Protein AF-A0AAI9CAV9-F1 (afdb_monomer_lite)

Radius of gyration: 25.82 Å; chains: 1; bounding box: 125×44×36 Å

Structure (mmCIF, N/CA/C/O backbone):
data_AF-A0AAI9CAV9-F1
#
_entry.id   AF-A0AAI9CAV9-F1
#
loop_
_atom_site.group_PDB
_atom_site.id
_atom_site.type_symbol
_atom_site.label_atom_id
_atom_site.label_alt_id
_atom_site.label_comp_id
_atom_site.label_asym_id
_atom_site.label_entity_id
_atom_site.label_seq_id
_atom_site.pdbx_PDB_ins_code
_atom_site.Cartn_x
_atom_site.Cartn_y
_atom_site.Cartn_z
_atom_site.occupancy
_atom_site.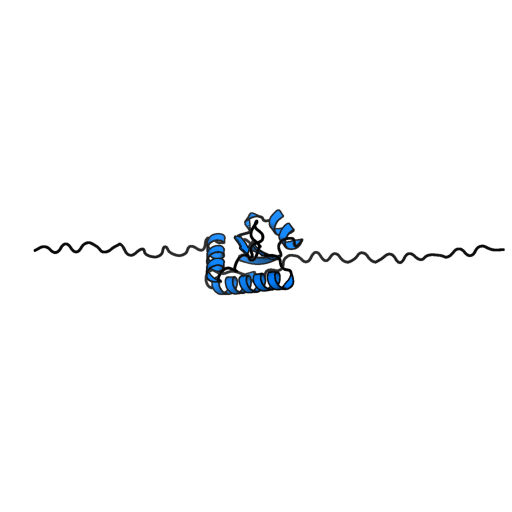B_iso_or_equiv
_atom_site.auth_seq_id
_atom_site.auth_comp_id
_atom_site.auth_asym_id
_atom_site.auth_atom_id
_atom_site.pdbx_PDB_model_num
ATOM 1 N N . MET A 1 1 ? 68.511 -27.039 -8.931 1.00 45.19 1 MET A N 1
ATOM 2 C CA . MET A 1 1 ? 67.414 -26.143 -9.370 1.00 45.19 1 MET A CA 1
ATOM 3 C C . MET A 1 1 ? 66.203 -26.388 -8.474 1.00 45.19 1 MET A C 1
ATOM 5 O O . MET A 1 1 ? 65.670 -27.489 -8.497 1.00 45.19 1 MET A O 1
ATOM 9 N N . ARG A 1 2 ? 65.836 -25.435 -7.603 1.00 45.00 2 ARG A N 1
ATOM 10 C CA . ARG A 1 2 ? 64.706 -25.560 -6.658 1.00 45.00 2 ARG A CA 1
ATOM 11 C C . ARG A 1 2 ? 63.462 -24.890 -7.252 1.00 45.00 2 ARG A C 1
ATOM 13 O O . ARG A 1 2 ? 63.538 -23.737 -7.663 1.00 45.00 2 ARG A O 1
ATOM 20 N N . LYS A 1 3 ? 62.345 -25.622 -7.295 1.00 46.81 3 LYS A N 1
ATOM 21 C CA . LYS A 1 3 ? 61.019 -25.128 -7.696 1.00 46.81 3 LYS A CA 1
ATOM 22 C C . LYS A 1 3 ? 60.530 -24.101 -6.662 1.00 46.81 3 LYS A C 1
ATOM 24 O O . LYS A 1 3 ? 60.524 -24.408 -5.473 1.00 46.81 3 LYS A O 1
ATOM 29 N N . LYS A 1 4 ? 60.151 -22.899 -7.109 1.00 44.72 4 LYS A N 1
ATOM 30 C CA . LYS A 1 4 ? 59.365 -21.940 -6.316 1.00 44.72 4 LYS A CA 1
ATOM 31 C C . LYS A 1 4 ? 57.896 -22.321 -6.466 1.00 44.72 4 LYS A C 1
ATOM 33 O O . LYS A 1 4 ? 57.383 -22.340 -7.579 1.00 44.72 4 LYS A O 1
ATOM 38 N N . THR A 1 5 ? 57.262 -22.669 -5.358 1.00 50.09 5 THR A N 1
ATOM 39 C CA . THR A 1 5 ? 55.820 -22.891 -5.272 1.00 50.09 5 THR A CA 1
ATOM 40 C C . THR A 1 5 ? 55.185 -21.552 -4.917 1.00 50.09 5 THR A C 1
ATOM 42 O O . THR A 1 5 ? 55.429 -21.032 -3.828 1.00 50.09 5 THR A O 1
ATOM 45 N N . ASP A 1 6 ? 54.426 -20.970 -5.843 1.00 50.59 6 ASP A N 1
ATOM 46 C CA . ASP A 1 6 ? 53.640 -19.767 -5.579 1.00 50.59 6 ASP A CA 1
ATOM 47 C C . ASP A 1 6 ? 52.484 -20.124 -4.644 1.00 50.59 6 ASP A C 1
ATOM 49 O O . ASP A 1 6 ? 51.575 -20.879 -4.991 1.00 50.59 6 ASP A O 1
ATOM 53 N N . ASN A 1 7 ? 52.546 -19.602 -3.422 1.00 46.31 7 ASN A N 1
ATOM 54 C CA . ASN A 1 7 ? 51.494 -19.754 -2.432 1.00 46.31 7 ASN A CA 1
ATOM 55 C C . ASN A 1 7 ? 50.375 -18.758 -2.784 1.00 46.31 7 ASN A C 1
ATOM 57 O O . ASN A 1 7 ? 50.410 -17.596 -2.379 1.00 46.31 7 ASN A O 1
ATOM 61 N N . GLN A 1 8 ? 49.414 -19.190 -3.607 1.00 50.06 8 GLN A N 1
ATOM 62 C CA . GLN A 1 8 ? 48.180 -18.446 -3.851 1.00 50.06 8 GLN A CA 1
ATOM 63 C C . GLN A 1 8 ? 47.362 -18.409 -2.559 1.00 50.06 8 GLN A C 1
ATOM 65 O O . GLN A 1 8 ? 46.596 -19.319 -2.250 1.00 50.06 8 GLN A O 1
ATOM 70 N N . THR A 1 9 ? 47.513 -17.331 -1.797 1.00 45.66 9 THR A N 1
ATOM 71 C CA . THR A 1 9 ? 46.618 -17.008 -0.690 1.00 45.66 9 THR A CA 1
ATOM 72 C C . THR A 1 9 ? 45.249 -16.664 -1.273 1.00 45.66 9 THR A C 1
ATOM 74 O O . THR A 1 9 ? 44.983 -15.520 -1.644 1.00 45.66 9 THR A O 1
ATOM 77 N N . THR A 1 10 ? 44.368 -17.657 -1.374 1.00 53.62 10 THR A N 1
ATOM 78 C CA . THR A 1 10 ? 42.935 -17.454 -1.591 1.00 53.62 10 THR A CA 1
ATOM 79 C C . THR A 1 10 ? 42.410 -16.580 -0.457 1.00 53.62 10 THR A C 1
ATOM 81 O O . THR A 1 10 ? 42.169 -17.061 0.651 1.00 53.62 10 THR A O 1
ATOM 84 N N . ARG A 1 11 ? 42.267 -15.273 -0.710 1.00 53.03 11 ARG A N 1
ATOM 85 C CA . ARG A 1 11 ? 41.480 -14.378 0.141 1.00 53.03 11 ARG A CA 1
ATOM 86 C C . ARG A 1 11 ? 40.056 -14.922 0.129 1.00 53.03 11 ARG A C 1
ATOM 88 O O . ARG A 1 11 ? 39.322 -14.699 -0.828 1.00 53.03 11 ARG A O 1
ATOM 95 N N . GLN A 1 12 ? 39.696 -15.678 1.162 1.00 53.12 12 GLN A N 1
ATOM 96 C CA . GLN A 1 12 ? 38.309 -16.019 1.439 1.00 53.12 12 GLN A CA 1
ATOM 97 C C . GLN A 1 12 ? 37.549 -14.696 1.531 1.00 53.12 12 GLN A C 1
ATOM 99 O O . GLN A 1 12 ? 37.775 -13.904 2.447 1.00 53.12 12 GLN A O 1
ATOM 104 N N . ALA A 1 13 ? 36.714 -14.416 0.530 1.00 53.84 13 ALA A N 1
ATOM 105 C CA . ALA A 1 13 ? 35.760 -13.328 0.610 1.00 53.84 13 ALA A CA 1
ATOM 106 C C . ALA A 1 13 ? 34.922 -13.579 1.867 1.00 53.84 13 ALA A C 1
ATOM 108 O O . ALA A 1 13 ? 34.313 -14.642 2.005 1.00 53.84 13 ALA A O 1
ATOM 109 N N . ALA A 1 14 ? 34.965 -12.641 2.816 1.00 53.78 14 ALA A N 1
ATOM 110 C CA . ALA A 1 14 ? 34.139 -12.709 4.010 1.00 53.78 14 ALA A CA 1
ATOM 111 C C . ALA A 1 14 ? 32.682 -12.941 3.577 1.00 53.78 14 ALA A C 1
ATOM 113 O O . ALA A 1 14 ? 32.260 -12.331 2.588 1.00 53.78 14 ALA A O 1
ATOM 114 N N . PRO A 1 15 ? 31.918 -13.808 4.266 1.00 55.81 15 PRO A N 1
ATOM 115 C CA . PRO A 1 15 ? 30.536 -14.073 3.900 1.00 55.81 15 PRO A CA 1
ATOM 116 C C . PRO A 1 15 ? 29.808 -12.734 3.834 1.00 55.81 15 PRO A C 1
ATOM 118 O O . PRO A 1 15 ? 29.710 -12.024 4.839 1.00 55.81 15 PRO A O 1
ATOM 121 N N . HIS A 1 16 ? 29.375 -12.354 2.628 1.00 60.34 16 HIS A N 1
ATOM 122 C CA . HIS A 1 16 ? 28.592 -11.147 2.412 1.00 60.34 16 HIS A CA 1
ATOM 123 C C . HIS A 1 16 ? 27.456 -11.186 3.430 1.00 60.34 16 HIS A C 1
ATOM 125 O O . HIS A 1 16 ? 26.651 -12.118 3.394 1.00 60.34 16 HIS A O 1
ATOM 131 N N . ARG A 1 17 ? 27.429 -10.242 4.384 1.00 51.84 17 ARG A N 1
ATOM 132 C CA . ARG A 1 17 ? 26.345 -10.159 5.369 1.00 51.84 17 ARG A CA 1
ATOM 133 C C . ARG A 1 17 ? 25.039 -10.081 4.589 1.00 51.84 17 ARG A C 1
ATOM 135 O O . ARG A 1 17 ? 24.692 -9.029 4.055 1.00 51.84 17 ARG A O 1
ATOM 142 N N . GLN A 1 18 ? 24.322 -11.195 4.526 1.00 52.25 18 GLN A N 1
ATOM 143 C CA . GLN A 1 18 ? 22.946 -11.225 4.074 1.00 52.25 18 GLN A CA 1
ATOM 144 C C . GLN A 1 18 ? 22.128 -10.606 5.199 1.00 52.25 18 GLN A C 1
ATOM 146 O O . GLN A 1 18 ? 21.613 -11.293 6.077 1.00 52.25 18 GLN A O 1
ATOM 151 N N . PHE A 1 19 ? 22.070 -9.278 5.230 1.00 50.91 19 PHE A N 1
ATOM 152 C CA . PHE A 1 19 ? 21.102 -8.603 6.070 1.00 50.91 19 PHE A CA 1
ATOM 153 C C . PHE A 1 19 ? 19.726 -8.941 5.503 1.00 50.91 19 PHE A C 1
ATOM 155 O O . PHE A 1 19 ? 19.293 -8.343 4.518 1.00 50.91 19 PHE A O 1
ATOM 162 N N . ARG A 1 20 ? 19.038 -9.909 6.115 1.00 50.47 20 ARG A N 1
ATOM 163 C CA . ARG A 1 20 ? 17.587 -10.021 5.978 1.00 50.47 20 ARG A CA 1
ATOM 164 C C . ARG A 1 20 ? 17.007 -8.764 6.613 1.00 50.47 20 ARG A C 1
ATOM 166 O O . ARG A 1 20 ? 16.840 -8.690 7.824 1.00 50.47 20 ARG A O 1
ATOM 173 N N . ARG A 1 21 ? 16.812 -7.723 5.805 1.00 58.19 21 ARG A N 1
ATOM 174 C CA . ARG A 1 21 ? 16.051 -6.555 6.234 1.00 58.19 21 ARG A CA 1
ATOM 175 C C . ARG A 1 21 ? 14.594 -6.981 6.213 1.00 58.19 21 ARG A C 1
ATOM 177 O O . ARG A 1 21 ? 14.055 -7.226 5.136 1.00 58.19 21 ARG A O 1
ATOM 184 N N . SER A 1 22 ? 14.008 -7.132 7.394 1.00 67.12 22 SER A N 1
ATOM 185 C CA . SER A 1 22 ? 12.568 -7.327 7.534 1.00 67.12 22 SER A CA 1
ATOM 186 C C . SER A 1 22 ? 11.824 -6.216 6.793 1.00 67.12 22 SER A C 1
ATOM 188 O O . SER A 1 22 ? 12.345 -5.102 6.653 1.00 67.12 22 SER A O 1
ATOM 190 N N . ALA A 1 23 ? 10.622 -6.519 6.304 1.00 77.06 23 ALA A N 1
ATOM 191 C CA . ALA A 1 23 ? 9.743 -5.496 5.757 1.00 77.06 23 ALA A CA 1
ATOM 192 C C . ALA A 1 23 ? 9.545 -4.388 6.803 1.00 77.06 23 ALA A C 1
ATOM 194 O O . ALA A 1 23 ? 9.323 -4.665 7.981 1.00 77.06 23 ALA A O 1
ATOM 195 N N . VAL A 1 24 ? 9.682 -3.134 6.377 1.00 81.81 24 VAL A N 1
ATOM 196 C CA . VAL A 1 24 ? 9.512 -1.971 7.253 1.00 81.81 24 VAL A CA 1
ATOM 197 C C . VAL A 1 24 ? 8.127 -1.398 7.006 1.00 81.81 24 VAL A C 1
ATOM 199 O O . VAL A 1 24 ? 7.782 -1.113 5.857 1.00 81.81 24 VAL A O 1
ATOM 202 N N . GLY A 1 25 ? 7.352 -1.239 8.080 1.00 86.81 25 GLY A N 1
ATOM 203 C CA . GLY A 1 25 ? 6.033 -0.617 8.029 1.00 86.81 25 GLY A CA 1
ATOM 204 C C . GLY A 1 25 ? 6.129 0.814 7.509 1.00 86.81 25 GLY A C 1
ATOM 205 O O . GLY A 1 25 ? 6.964 1.600 7.957 1.00 86.81 25 GLY A O 1
ATOM 206 N N . LEU A 1 26 ? 5.284 1.141 6.537 1.00 90.88 26 LEU A N 1
ATOM 207 C CA . LEU A 1 26 ? 5.179 2.471 5.946 1.00 90.88 26 LEU A CA 1
ATOM 208 C C . LEU A 1 26 ? 4.365 3.415 6.838 1.00 90.88 26 LEU A C 1
ATOM 210 O O . LEU A 1 26 ? 4.685 4.599 6.957 1.00 90.88 26 LEU A O 1
ATOM 214 N N . ALA A 1 27 ? 3.284 2.902 7.415 1.00 92.56 27 ALA A N 1
ATOM 215 C CA . ALA A 1 27 ? 2.361 3.649 8.255 1.00 92.56 27 ALA A CA 1
ATOM 216 C C . ALA A 1 27 ? 1.555 2.689 9.132 1.00 92.56 27 ALA A C 1
ATOM 218 O O . ALA A 1 27 ? 1.474 1.503 8.829 1.00 92.56 27 ALA A O 1
ATOM 219 N N . VAL A 1 28 ? 0.928 3.226 10.173 1.00 93.00 28 VAL A N 1
ATOM 220 C CA . VAL A 1 28 ? -0.164 2.560 10.886 1.00 93.00 28 VAL A CA 1
ATOM 221 C C . VAL A 1 28 ? -1.453 3.236 10.439 1.00 93.00 28 VAL A C 1
ATOM 223 O O . VAL A 1 28 ? -1.536 4.467 10.453 1.00 93.00 28 VAL A O 1
ATOM 226 N N . ALA A 1 29 ? -2.408 2.448 9.961 1.00 90.25 29 ALA A N 1
ATOM 227 C CA . ALA A 1 29 ? -3.703 2.919 9.515 1.00 90.25 29 ALA A CA 1
ATOM 228 C C . ALA A 1 29 ? -4.650 3.099 10.703 1.00 90.25 29 ALA A C 1
ATOM 230 O O . ALA A 1 29 ? -4.694 2.285 11.619 1.00 90.25 29 ALA A O 1
ATOM 231 N N . SER A 1 30 ? -5.420 4.178 10.657 1.00 90.44 30 SER A N 1
ATOM 232 C CA . SER A 1 30 ? -6.584 4.412 11.502 1.00 90.44 30 SER A CA 1
ATOM 233 C C . SER A 1 30 ? -7.735 4.820 10.586 1.00 90.44 30 SER A C 1
ATOM 235 O O . SER A 1 30 ? -7.495 5.383 9.512 1.00 90.44 30 SER A O 1
ATOM 237 N N . GLU A 1 31 ? -8.974 4.566 10.998 1.00 89.50 31 GLU A N 1
ATOM 238 C CA . GLU A 1 31 ? -10.152 4.958 10.220 1.00 89.50 31 GLU A CA 1
ATOM 239 C C . GLU A 1 31 ? -10.166 6.473 9.941 1.00 89.50 31 GLU A C 1
ATOM 241 O O . GLU A 1 31 ? -10.389 6.905 8.808 1.00 89.50 31 GLU A O 1
ATOM 246 N N . ALA A 1 32 ? -9.820 7.281 10.949 1.00 89.69 32 ALA A N 1
ATOM 247 C CA . ALA A 1 32 ? -9.762 8.739 10.847 1.00 89.69 32 ALA A CA 1
ATOM 248 C C . ALA A 1 32 ? -8.676 9.241 9.873 1.00 89.69 32 ALA A C 1
ATOM 250 O O . ALA A 1 32 ? -8.878 10.247 9.191 1.00 89.69 32 ALA A O 1
ATOM 251 N N . ASP A 1 33 ? -7.544 8.535 9.770 1.00 91.94 33 ASP A N 1
ATOM 252 C CA . ASP A 1 33 ? -6.385 8.951 8.968 1.00 91.94 33 ASP A CA 1
ATOM 253 C C . ASP A 1 33 ? -6.209 8.136 7.678 1.00 91.94 33 ASP A C 1
ATOM 255 O O . ASP A 1 33 ? -5.173 8.235 7.008 1.00 91.94 33 ASP A O 1
ATOM 259 N N . VAL A 1 34 ? -7.204 7.336 7.287 1.00 93.56 34 VAL A N 1
ATOM 260 C CA . VAL A 1 34 ? -7.080 6.386 6.169 1.00 93.56 34 VAL A CA 1
ATOM 261 C C . VAL A 1 34 ? -6.668 7.066 4.859 1.00 93.56 34 VAL A C 1
ATOM 263 O O . VAL A 1 34 ? -5.806 6.563 4.143 1.00 93.56 34 VAL A O 1
ATOM 266 N N . LEU A 1 35 ? -7.172 8.273 4.584 1.00 94.75 35 LEU A N 1
ATOM 267 C CA . LEU A 1 35 ? -6.779 9.066 3.412 1.00 94.75 35 LEU A CA 1
ATOM 268 C C . LEU A 1 35 ? -5.315 9.524 3.463 1.00 94.75 35 LEU A C 1
ATOM 270 O O . LEU A 1 35 ? -4.643 9.593 2.431 1.00 94.75 35 LEU A O 1
ATOM 274 N N . VAL A 1 36 ? -4.795 9.841 4.651 1.00 95.12 36 VAL A N 1
ATOM 275 C CA . VAL A 1 36 ? -3.383 10.212 4.833 1.00 95.12 36 VAL A CA 1
ATOM 276 C C . VAL A 1 36 ? -2.496 8.998 4.572 1.00 95.12 36 VAL A C 1
ATOM 278 O O . VAL A 1 36 ? -1.481 9.113 3.879 1.00 95.12 36 VAL A O 1
ATOM 281 N N . VAL A 1 37 ? -2.891 7.827 5.075 1.00 95.12 37 VAL A N 1
ATOM 282 C CA . VAL A 1 37 ? -2.180 6.569 4.824 1.00 95.12 37 VAL A CA 1
ATOM 283 C C . VAL A 1 37 ? -2.235 6.189 3.350 1.00 95.12 37 VAL A C 1
ATOM 285 O O . VAL A 1 37 ? -1.185 5.923 2.765 1.00 95.12 37 VAL A O 1
ATOM 288 N N . ALA A 1 38 ? -3.398 6.280 2.709 1.00 96.06 38 ALA A N 1
ATOM 289 C CA . ALA A 1 38 ? -3.565 6.013 1.285 1.00 96.06 38 ALA A CA 1
ATOM 290 C C . ALA A 1 38 ? -2.650 6.890 0.412 1.00 96.06 38 ALA A C 1
ATOM 292 O O . ALA A 1 38 ? -2.000 6.403 -0.514 1.00 96.06 38 ALA A O 1
ATOM 293 N N . ARG A 1 39 ? -2.500 8.179 0.749 1.00 96.94 39 ARG A N 1
ATOM 294 C CA . ARG A 1 39 ? -1.551 9.077 0.064 1.00 96.94 39 ARG A CA 1
ATOM 295 C C . ARG A 1 39 ? -0.096 8.642 0.244 1.00 96.94 39 ARG A C 1
ATOM 297 O O . ARG A 1 39 ? 0.669 8.692 -0.720 1.00 96.94 39 ARG A O 1
ATOM 304 N N . LYS A 1 40 ? 0.294 8.202 1.446 1.00 96.25 40 LYS A N 1
ATOM 305 C CA . LYS A 1 40 ? 1.645 7.670 1.705 1.00 96.25 40 LYS A CA 1
ATOM 306 C C . LYS A 1 40 ? 1.899 6.391 0.911 1.00 96.25 40 LYS A C 1
ATOM 308 O O . LYS A 1 40 ? 2.956 6.272 0.292 1.00 96.25 40 LYS A O 1
ATOM 313 N N . VAL A 1 41 ? 0.927 5.477 0.882 1.00 95.81 41 VAL A N 1
ATOM 314 C CA . VAL A 1 41 ? 0.973 4.251 0.070 1.00 95.81 41 VAL A CA 1
ATOM 315 C C . VAL A 1 41 ? 1.169 4.608 -1.396 1.00 95.81 41 VAL A C 1
ATOM 317 O O . VAL A 1 41 ? 2.141 4.161 -1.998 1.00 95.81 41 VAL A O 1
ATOM 320 N N . LEU A 1 42 ? 0.326 5.482 -1.954 1.00 95.88 42 LEU A N 1
ATOM 321 C CA . LEU A 1 42 ? 0.431 5.901 -3.350 1.00 95.88 42 LEU A CA 1
ATOM 322 C C . LEU A 1 42 ? 1.792 6.525 -3.671 1.00 95.88 42 LEU A C 1
ATOM 324 O O . LEU A 1 42 ? 2.384 6.214 -4.706 1.00 95.88 42 LEU A O 1
ATOM 328 N N . SER A 1 43 ? 2.302 7.390 -2.789 1.00 95.62 43 SER A N 1
ATOM 329 C CA . SER A 1 43 ? 3.642 7.966 -2.936 1.00 95.62 43 SER A CA 1
ATOM 330 C C . SER A 1 43 ? 4.695 6.864 -3.009 1.00 95.62 43 SER A C 1
ATOM 332 O O . SER A 1 43 ? 5.509 6.849 -3.929 1.00 95.62 43 SER A O 1
ATOM 334 N N . ARG A 1 44 ? 4.6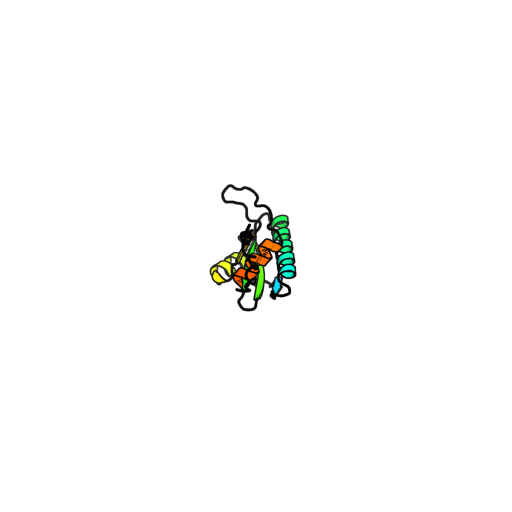34 5.886 -2.098 1.00 94.50 44 ARG A N 1
ATOM 335 C CA . ARG A 1 44 ? 5.599 4.787 -2.056 1.00 94.50 44 ARG A CA 1
ATOM 336 C C . ARG A 1 44 ? 5.516 3.878 -3.283 1.00 94.50 44 ARG A C 1
ATOM 338 O O . ARG A 1 44 ? 6.554 3.486 -3.811 1.00 94.50 44 ARG A O 1
ATOM 345 N N . VAL A 1 45 ? 4.308 3.577 -3.756 1.00 93.94 45 VAL A N 1
ATOM 346 C CA . VAL A 1 45 ? 4.064 2.811 -4.989 1.00 93.94 45 VAL A CA 1
ATOM 347 C C . VAL A 1 45 ? 4.681 3.527 -6.192 1.00 93.94 45 VAL A C 1
ATOM 349 O O . VAL A 1 45 ? 5.362 2.900 -7.004 1.00 93.94 45 VAL A O 1
ATOM 352 N N . ARG A 1 46 ? 4.490 4.849 -6.299 1.00 94.12 46 ARG A N 1
ATOM 353 C CA . ARG A 1 46 ? 5.089 5.665 -7.366 1.00 94.12 46 ARG A CA 1
ATOM 354 C C . ARG A 1 46 ? 6.608 5.659 -7.294 1.00 94.12 46 ARG A C 1
ATOM 356 O O . ARG A 1 46 ? 7.246 5.484 -8.327 1.00 94.12 46 ARG A O 1
ATOM 363 N N . ASP A 1 47 ? 7.181 5.794 -6.101 1.00 93.62 47 ASP A N 1
ATOM 364 C CA . ASP A 1 47 ? 8.632 5.757 -5.914 1.00 93.62 47 ASP A CA 1
ATOM 365 C C . ASP A 1 47 ? 9.219 4.414 -6.353 1.00 93.62 47 ASP A C 1
ATOM 367 O O . ASP A 1 47 ? 10.189 4.384 -7.108 1.00 93.62 47 ASP A O 1
ATOM 371 N N . ILE A 1 48 ? 8.610 3.301 -5.926 1.00 91.88 48 ILE A N 1
ATOM 372 C CA . ILE A 1 48 ? 9.030 1.952 -6.328 1.00 91.88 48 ILE A CA 1
ATOM 373 C C . ILE A 1 48 ? 8.946 1.808 -7.849 1.00 91.88 48 ILE A C 1
ATOM 375 O O . ILE A 1 48 ? 9.931 1.420 -8.481 1.00 91.88 48 ILE A O 1
ATOM 379 N N . ARG A 1 49 ? 7.810 2.182 -8.447 1.00 90.69 49 ARG A N 1
ATOM 380 C CA . ARG A 1 49 ? 7.595 2.056 -9.891 1.00 90.69 49 ARG A CA 1
ATOM 381 C C . ARG A 1 49 ? 8.562 2.913 -10.699 1.00 90.69 49 ARG A C 1
ATOM 383 O O . ARG A 1 49 ? 9.086 2.446 -11.705 1.00 90.69 49 ARG A O 1
ATOM 390 N N . ASN A 1 50 ? 8.815 4.147 -10.277 1.00 90.88 50 ASN A N 1
ATOM 391 C CA . ASN A 1 50 ? 9.729 5.048 -10.976 1.00 90.88 50 ASN A CA 1
ATOM 392 C C . ASN A 1 50 ? 11.191 4.613 -10.829 1.00 90.88 50 ASN A C 1
ATOM 394 O O . ASN A 1 50 ? 11.969 4.783 -11.763 1.00 90.88 50 ASN A O 1
ATOM 398 N N . ALA A 1 51 ? 11.566 4.048 -9.679 1.00 89.44 51 ALA A N 1
ATOM 399 C CA . ALA A 1 51 ? 12.938 3.631 -9.419 1.00 89.44 51 ALA A CA 1
ATOM 400 C C . ALA A 1 51 ? 13.282 2.250 -9.994 1.00 89.44 51 ALA A C 1
ATOM 402 O O . ALA A 1 51 ? 14.449 2.011 -10.292 1.00 89.44 51 ALA A O 1
ATOM 403 N N . GLN A 1 52 ? 12.323 1.323 -10.070 1.00 87.19 52 GLN A N 1
ATOM 404 C CA . GLN A 1 52 ? 12.589 -0.092 -10.382 1.00 87.19 52 GLN A CA 1
ATOM 405 C C . GLN A 1 52 ? 11.763 -0.632 -11.558 1.00 87.19 52 GLN A C 1
ATOM 407 O O . GLN A 1 52 ? 12.063 -1.700 -12.075 1.00 87.19 52 GLN A O 1
ATOM 412 N N . GLY A 1 53 ? 10.745 0.100 -12.016 1.00 85.25 53 GLY A N 1
ATOM 413 C CA . GLY A 1 53 ? 9.915 -0.303 -13.152 1.00 85.25 53 GLY A CA 1
ATOM 414 C C . GLY A 1 53 ? 8.845 -1.344 -12.828 1.00 85.25 53 GLY A C 1
ATOM 415 O O . GLY A 1 53 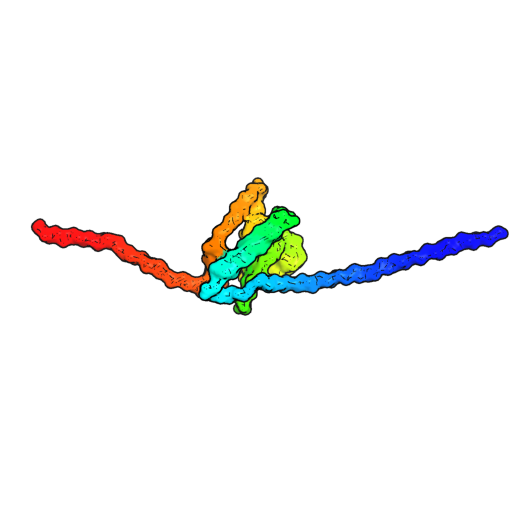? 8.036 -1.638 -13.701 1.00 85.25 53 GLY A O 1
ATOM 416 N N . GLU A 1 54 ? 8.781 -1.856 -11.595 1.00 88.50 54 GLU A N 1
ATOM 417 C CA . GLU A 1 54 ? 7.778 -2.844 -11.182 1.00 88.50 54 GLU A CA 1
ATOM 418 C C . GLU A 1 54 ? 6.658 -2.236 -10.328 1.00 88.50 54 GLU A C 1
ATOM 420 O O . GLU A 1 54 ? 6.779 -1.142 -9.770 1.00 88.50 54 GLU A O 1
ATOM 425 N N . GLY A 1 55 ? 5.546 -2.966 -10.226 1.00 92.00 55 GLY A N 1
ATOM 426 C CA . GLY A 1 55 ? 4.467 -2.642 -9.298 1.00 92.00 55 GLY A CA 1
ATOM 427 C C . GLY A 1 55 ? 4.814 -2.957 -7.844 1.00 92.00 55 GLY A C 1
ATOM 428 O O . GLY A 1 55 ? 5.920 -3.388 -7.505 1.00 92.00 55 GLY A O 1
ATOM 429 N N . SER A 1 56 ? 3.841 -2.742 -6.967 1.00 94.31 56 SER A N 1
ATOM 430 C CA . SER A 1 56 ? 3.968 -3.009 -5.536 1.00 94.31 56 SER A CA 1
ATOM 431 C C . SER A 1 56 ? 2.819 -3.870 -5.027 1.00 94.31 56 SER A C 1
ATOM 433 O O . SER A 1 56 ? 1.662 -3.604 -5.348 1.00 94.31 56 SER A O 1
ATOM 435 N N . TYR A 1 57 ? 3.153 -4.851 -4.193 1.00 94.88 57 TYR A N 1
ATOM 436 C CA . TYR A 1 57 ? 2.221 -5.445 -3.244 1.00 94.88 57 TYR A CA 1
ATOM 437 C C . TYR A 1 57 ? 2.008 -4.464 -2.095 1.00 94.88 57 TYR A C 1
ATOM 439 O O . TYR A 1 57 ? 2.979 -3.869 -1.606 1.00 94.88 57 TYR A O 1
ATOM 447 N N . VAL A 1 58 ? 0.768 -4.315 -1.644 1.00 95.75 58 VAL A N 1
ATOM 448 C CA . VAL A 1 58 ? 0.466 -3.563 -0.432 1.00 95.75 58 VAL A CA 1
ATOM 449 C C . VAL A 1 58 ? -0.269 -4.455 0.553 1.00 95.75 58 VAL A C 1
ATOM 451 O O . VAL A 1 58 ? -1.293 -5.054 0.230 1.00 95.75 58 VAL A O 1
ATOM 454 N N . PHE A 1 59 ? 0.316 -4.564 1.741 1.00 95.94 59 PHE A N 1
ATOM 455 C CA . PHE A 1 59 ? -0.149 -5.419 2.820 1.00 95.94 59 PHE A CA 1
ATOM 456 C C . PHE A 1 59 ? -0.637 -4.573 3.990 1.00 95.94 59 PHE A C 1
ATOM 458 O O . PHE A 1 59 ? -0.063 -3.515 4.261 1.00 95.94 59 PHE A O 1
ATOM 465 N N . GLY A 1 60 ? -1.649 -5.064 4.694 1.00 95.50 60 GLY A N 1
ATOM 466 C CA . GLY A 1 60 ? -2.133 -4.545 5.965 1.00 95.50 60 GLY A CA 1
ATOM 467 C C . GLY A 1 60 ? -2.173 -5.664 7.000 1.00 95.50 60 GLY A C 1
ATOM 468 O O . GLY A 1 60 ? -2.890 -6.643 6.801 1.00 95.50 60 GLY A O 1
ATOM 469 N N . ASP A 1 61 ? -1.391 -5.545 8.074 1.00 94.44 61 ASP A N 1
ATOM 470 C CA . ASP A 1 61 ? -1.385 -6.538 9.154 1.00 94.44 61 ASP A CA 1
ATOM 471 C C . ASP A 1 61 ? -2.551 -6.326 10.150 1.00 94.44 61 ASP A C 1
ATOM 473 O O . ASP A 1 61 ? -3.159 -5.254 10.179 1.00 94.44 61 ASP A O 1
ATOM 477 N N . PRO A 1 62 ? -2.864 -7.303 11.022 1.00 91.19 62 PRO A N 1
ATOM 478 C CA . PRO A 1 62 ? -3.924 -7.164 12.027 1.00 91.19 62 PRO A CA 1
ATOM 479 C C . PRO A 1 62 ? -3.692 -6.049 13.060 1.00 91.19 62 PRO A C 1
ATOM 481 O O . PRO A 1 62 ? -4.625 -5.645 13.747 1.00 91.19 62 PRO A O 1
ATOM 484 N N . ALA A 1 63 ? -2.462 -5.543 13.187 1.00 91.12 63 ALA A N 1
ATOM 485 C CA . ALA A 1 63 ? -2.125 -4.387 14.017 1.00 91.12 63 ALA A CA 1
ATOM 486 C C . ALA A 1 63 ? -2.277 -3.054 13.253 1.00 91.12 63 ALA A C 1
ATOM 488 O O . ALA A 1 63 ? -1.842 -2.008 13.739 1.00 91.12 63 ALA A O 1
ATOM 489 N N . CYS A 1 64 ? -2.906 -3.089 12.074 1.00 92.25 64 CYS A N 1
ATOM 490 C CA . CYS A 1 64 ? -3.116 -1.972 11.159 1.00 92.25 64 CYS A CA 1
ATOM 491 C C . CYS A 1 64 ? -1.824 -1.382 10.567 1.00 92.25 64 CYS A C 1
ATOM 493 O O . CYS A 1 64 ? -1.833 -0.266 10.043 1.00 92.25 64 CYS A O 1
ATOM 495 N N . SER A 1 65 ? -0.701 -2.098 10.613 1.00 94.44 65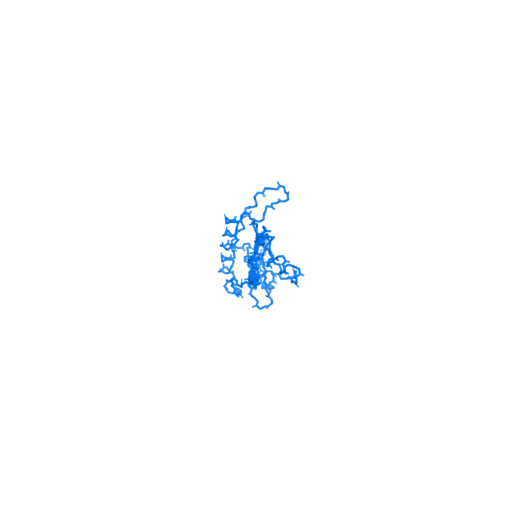 SER A N 1
ATOM 496 C CA . SER A 1 65 ? 0.531 -1.680 9.943 1.00 94.44 65 SER A CA 1
ATOM 497 C C . SER A 1 65 ? 0.427 -1.941 8.448 1.00 94.44 65 SER A C 1
ATOM 499 O O . SER A 1 65 ? 0.137 -3.050 8.005 1.00 94.44 65 SER A O 1
ATOM 501 N N . VAL A 1 66 ? 0.724 -0.916 7.657 1.00 95.56 66 VAL A N 1
ATOM 502 C CA . VAL A 1 66 ? 0.685 -0.973 6.199 1.00 95.56 66 VAL A CA 1
ATOM 503 C C . VAL A 1 66 ? 2.096 -1.072 5.640 1.00 95.56 66 VAL A C 1
ATOM 505 O O . VAL A 1 66 ? 2.979 -0.292 6.002 1.00 95.56 66 VAL A O 1
ATOM 508 N N . PHE A 1 67 ? 2.304 -1.990 4.703 1.00 95.50 67 PHE A N 1
ATOM 509 C CA . PHE A 1 67 ? 3.573 -2.220 4.019 1.00 95.50 67 PHE A CA 1
ATOM 510 C C . PHE A 1 67 ? 3.367 -2.077 2.516 1.00 95.50 67 PHE A C 1
ATOM 512 O O . PHE A 1 67 ? 2.437 -2.654 1.975 1.00 95.50 67 PHE A O 1
ATOM 519 N N . ALA A 1 68 ? 4.253 -1.362 1.823 1.00 95.06 68 ALA A N 1
ATOM 520 C CA . ALA A 1 68 ? 4.267 -1.305 0.360 1.00 95.06 68 ALA A CA 1
ATOM 521 C C . ALA A 1 68 ? 5.611 -1.836 -0.148 1.00 95.06 68 ALA A C 1
ATOM 523 O O . ALA A 1 68 ? 6.662 -1.217 0.067 1.00 95.06 68 ALA A O 1
ATOM 524 N N . LEU A 1 69 ? 5.578 -3.006 -0.784 1.00 94.38 69 LEU A N 1
ATOM 525 C CA . LEU A 1 69 ? 6.753 -3.782 -1.169 1.00 94.38 69 LEU A CA 1
ATOM 526 C C . LEU A 1 69 ? 6.757 -4.032 -2.672 1.00 94.38 69 LEU A C 1
ATOM 528 O O . LEU A 1 69 ? 5.737 -4.336 -3.276 1.00 94.38 69 LEU A O 1
ATOM 532 N N . ARG A 1 70 ? 7.936 -3.941 -3.278 1.00 93.38 70 ARG A N 1
ATOM 533 C CA . ARG A 1 70 ? 8.136 -4.181 -4.709 1.00 93.38 70 ARG A CA 1
ATOM 534 C C . ARG A 1 70 ? 7.795 -5.628 -5.072 1.00 93.38 70 ARG A C 1
ATOM 536 O O . ARG A 1 70 ? 8.245 -6.553 -4.385 1.00 93.38 70 ARG A O 1
ATOM 543 N N . ILE A 1 71 ? 7.068 -5.808 -6.169 1.00 92.38 71 ILE A N 1
ATOM 544 C CA . ILE A 1 71 ? 6.792 -7.125 -6.756 1.00 92.38 71 ILE A CA 1
ATOM 545 C C . ILE A 1 71 ? 8.114 -7.779 -7.179 1.00 92.38 71 ILE A C 1
ATOM 547 O O . ILE A 1 71 ? 9.002 -7.107 -7.700 1.00 92.38 71 ILE A O 1
ATOM 551 N N . GLY A 1 72 ? 8.295 -9.070 -6.891 1.00 90.00 72 GLY A N 1
ATOM 552 C CA . GLY A 1 72 ? 9.551 -9.781 -7.149 1.00 90.00 72 GLY A CA 1
ATOM 553 C C . GLY A 1 72 ? 10.687 -9.462 -6.168 1.00 90.00 72 GLY A C 1
ATOM 554 O O . GLY A 1 72 ? 11.801 -9.971 -6.318 1.00 90.00 72 GLY A O 1
ATOM 555 N N . SER A 1 73 ? 10.459 -8.630 -5.143 1.00 91.38 73 SER A N 1
ATOM 556 C CA . SER A 1 73 ? 11.433 -8.460 -4.057 1.00 91.38 73 SER A CA 1
ATOM 557 C C . SER A 1 73 ? 11.352 -9.608 -3.053 1.00 91.38 73 SER A C 1
ATOM 559 O O . SER A 1 73 ? 10.265 -10.052 -2.711 1.00 91.38 73 SER A O 1
ATOM 561 N N . ALA A 1 74 ? 12.491 -10.045 -2.502 1.00 90.56 74 ALA A N 1
ATOM 562 C CA . ALA A 1 74 ? 12.515 -11.135 -1.520 1.00 90.56 74 ALA A CA 1
ATOM 563 C C . ALA A 1 74 ? 11.607 -10.881 -0.300 1.00 90.56 74 ALA A C 1
ATOM 565 O O . ALA A 1 74 ? 11.012 -11.817 0.221 1.00 90.56 74 ALA A O 1
ATOM 566 N N . ALA A 1 75 ? 11.482 -9.621 0.137 1.00 89.25 75 ALA A N 1
ATOM 567 C CA . ALA A 1 75 ? 10.577 -9.240 1.218 1.00 89.25 75 ALA A CA 1
ATOM 568 C C . ALA A 1 75 ? 9.102 -9.313 0.792 1.00 89.25 75 ALA A C 1
ATOM 570 O O . ALA A 1 75 ? 8.291 -9.840 1.543 1.00 89.25 75 ALA A O 1
ATOM 571 N N . GLY A 1 76 ? 8.763 -8.820 -0.406 1.00 91.19 76 GLY A N 1
ATOM 572 C CA . GLY 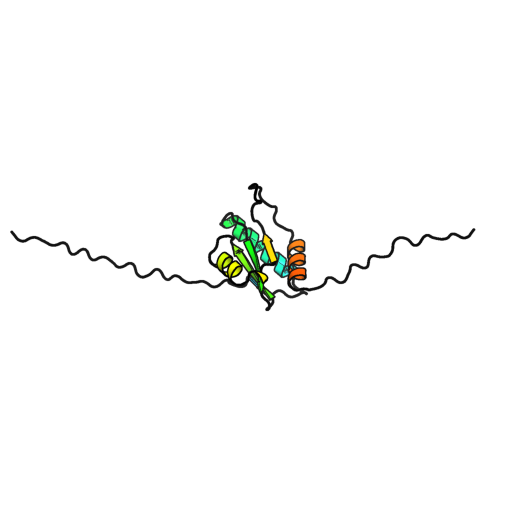A 1 76 ? 7.398 -8.887 -0.937 1.00 91.19 76 GLY A CA 1
ATOM 573 C C . GLY A 1 76 ? 6.941 -10.323 -1.182 1.00 91.19 76 GLY A C 1
ATOM 574 O O . GLY A 1 76 ? 5.884 -10.715 -0.709 1.00 91.19 76 GLY A O 1
ATOM 575 N N . GLU A 1 77 ? 7.776 -11.130 -1.839 1.00 93.38 77 GLU A N 1
ATOM 576 C CA . GLU A 1 77 ? 7.498 -12.548 -2.103 1.00 93.38 77 GLU A CA 1
ATOM 577 C C . GLU A 1 77 ? 7.470 -13.391 -0.819 1.00 93.38 77 GLU A C 1
ATOM 579 O O . GLU A 1 77 ? 6.718 -14.359 -0.722 1.00 93.38 77 GLU A O 1
ATOM 584 N N . GLY A 1 78 ? 8.291 -13.038 0.177 1.00 92.69 78 GLY A N 1
ATOM 585 C CA . GLY A 1 78 ? 8.257 -13.661 1.500 1.00 92.69 78 GLY A CA 1
ATOM 586 C C . GLY A 1 78 ? 6.943 -13.373 2.221 1.00 92.69 78 GLY A C 1
ATOM 587 O O . GLY A 1 78 ? 6.257 -14.305 2.625 1.00 92.69 78 GLY A O 1
ATOM 588 N N . MET A 1 79 ? 6.553 -12.098 2.296 1.00 93.19 79 MET A N 1
ATOM 589 C CA . MET A 1 79 ? 5.315 -11.674 2.951 1.00 93.19 79 MET A CA 1
ATOM 590 C C . MET A 1 79 ? 4.072 -12.236 2.252 1.00 93.19 79 MET A C 1
ATOM 592 O O . MET A 1 79 ? 3.189 -12.740 2.929 1.00 93.19 79 MET A O 1
ATOM 596 N N . LEU A 1 80 ? 4.041 -12.263 0.914 1.00 94.06 80 LEU A N 1
ATOM 597 C CA . LEU A 1 80 ? 2.949 -12.880 0.153 1.00 94.06 80 LEU A CA 1
ATOM 598 C C . LEU A 1 80 ? 2.804 -14.383 0.439 1.00 94.06 80 LEU A C 1
ATOM 600 O O . LEU A 1 80 ? 1.697 -14.909 0.462 1.00 94.06 80 LEU A O 1
ATOM 604 N N . ARG A 1 81 ? 3.922 -15.087 0.646 1.00 94.12 81 ARG A N 1
ATOM 605 C CA . ARG A 1 81 ? 3.915 -16.522 0.953 1.00 94.12 81 ARG A CA 1
ATOM 606 C C . ARG A 1 81 ? 3.514 -16.808 2.398 1.00 94.12 81 ARG A C 1
ATOM 608 O O . ARG A 1 81 ? 2.843 -17.803 2.646 1.00 94.12 81 ARG A O 1
ATOM 615 N N . GLU A 1 82 ? 3.992 -15.996 3.335 1.00 94.44 82 GLU A N 1
ATOM 616 C CA . GLU A 1 82 ? 3.808 -16.200 4.776 1.00 94.44 82 GLU A CA 1
ATOM 617 C C . GLU A 1 82 ? 2.457 -15.664 5.274 1.00 94.44 82 GLU A C 1
ATOM 619 O O . GLU A 1 82 ? 1.856 -16.267 6.159 1.00 94.44 82 GLU A O 1
ATOM 624 N N . HIS A 1 83 ? 1.971 -14.575 4.675 1.00 94.88 83 HIS A N 1
ATOM 625 C CA . HIS A 1 83 ? 0.768 -13.841 5.073 1.00 94.88 83 HIS A CA 1
ATOM 626 C C . HIS A 1 83 ? -0.053 -13.399 3.845 1.00 94.88 83 HIS A C 1
ATOM 628 O O . HIS A 1 83 ? -0.200 -12.199 3.587 1.00 94.88 83 HIS A O 1
ATOM 634 N N . PRO A 1 84 ? -0.565 -14.341 3.030 1.00 93.56 84 PRO A N 1
ATOM 635 C CA . PRO A 1 84 ? -1.339 -14.000 1.834 1.00 93.56 84 PRO A CA 1
ATOM 636 C C . PRO A 1 84 ? -2.631 -13.236 2.159 1.00 93.56 84 PRO A C 1
ATOM 638 O O . PRO A 1 84 ? -3.085 -12.437 1.348 1.00 93.56 84 PRO A O 1
ATOM 641 N N . ASP A 1 85 ? -3.197 -13.456 3.345 1.00 93.81 85 ASP A N 1
ATOM 642 C CA . ASP A 1 85 ? -4.396 -12.804 3.874 1.00 93.81 85 ASP A CA 1
ATOM 643 C C . ASP A 1 85 ? -4.193 -11.319 4.199 1.00 93.81 85 ASP A C 1
ATOM 645 O O . ASP A 1 85 ? -5.163 -10.576 4.287 1.00 93.81 85 ASP A O 1
ATOM 649 N N . TRP A 1 86 ? -2.948 -10.859 4.346 1.00 94.81 86 TRP A N 1
ATOM 650 C CA . TRP A 1 86 ? -2.658 -9.444 4.603 1.00 94.81 86 TRP A CA 1
ATOM 651 C C . TRP A 1 86 ? -2.643 -8.609 3.326 1.00 94.81 86 TRP A C 1
ATOM 653 O O . TRP A 1 86 ? -2.590 -7.383 3.400 1.00 94.81 86 TRP A O 1
ATOM 663 N N . LEU A 1 87 ? -2.622 -9.241 2.151 1.00 94.31 87 LEU A N 1
ATOM 664 C CA . LEU A 1 87 ? -2.577 -8.537 0.879 1.00 94.31 87 LEU A CA 1
ATOM 665 C C . LEU A 1 87 ? -3.946 -7.923 0.576 1.00 94.31 87 LEU A C 1
ATOM 667 O O . LEU A 1 87 ? -4.892 -8.653 0.299 1.00 94.31 87 LEU A O 1
ATOM 671 N N . PHE A 1 88 ? -4.019 -6.593 0.523 1.00 89.94 88 PHE A N 1
ATOM 672 C CA . PHE A 1 88 ? -5.243 -5.904 0.104 1.00 89.94 88 PHE A CA 1
ATOM 673 C C . PHE A 1 88 ? -5.174 -5.359 -1.322 1.00 89.94 88 PHE A C 1
ATOM 675 O O . PHE A 1 88 ? -6.208 -5.108 -1.930 1.00 89.94 88 PHE A O 1
ATOM 682 N N . GLY A 1 89 ? -3.975 -5.180 -1.893 1.00 91.19 89 GLY A N 1
ATOM 683 C CA . GLY A 1 89 ? -3.874 -4.594 -3.228 1.00 91.19 89 GLY A CA 1
ATOM 684 C C . GLY A 1 89 ? -2.549 -4.805 -3.948 1.00 91.19 89 GLY A C 1
ATOM 685 O O . GLY A 1 89 ? -1.473 -4.878 -3.348 1.00 91.19 89 GLY A O 1
ATOM 686 N N . LEU A 1 90 ? -2.637 -4.851 -5.279 1.00 92.88 90 LEU A N 1
ATOM 687 C CA . LEU A 1 90 ? -1.499 -4.735 -6.186 1.00 92.88 90 LEU A CA 1
ATOM 688 C C . LEU A 1 90 ? -1.638 -3.441 -6.983 1.00 92.88 90 LEU A C 1
ATOM 690 O O . LEU A 1 90 ? -2.591 -3.271 -7.740 1.00 92.88 90 LEU A O 1
ATOM 694 N N . TYR A 1 91 ? -0.658 -2.546 -6.869 1.00 92.75 91 TYR A N 1
ATOM 695 C CA . TYR A 1 91 ? -0.718 -1.242 -7.531 1.00 92.75 91 TYR A CA 1
ATOM 696 C C . TYR A 1 91 ? 0.500 -0.974 -8.406 1.00 92.75 91 TYR A C 1
ATOM 698 O O . TYR A 1 91 ? 1.629 -1.347 -8.084 1.00 92.75 91 TYR A O 1
ATOM 706 N N . GLY A 1 92 ? 0.273 -0.283 -9.526 1.00 85.94 92 GLY A N 1
ATOM 707 C CA . GLY A 1 92 ? 1.331 0.092 -10.471 1.00 85.94 92 GLY A CA 1
ATOM 708 C C . GLY A 1 92 ? 2.003 -1.098 -11.169 1.00 85.94 92 GLY A C 1
ATOM 709 O O . GLY A 1 92 ? 3.076 -0.930 -11.751 1.00 85.94 92 GLY A O 1
ATOM 710 N N . ALA A 1 93 ? 1.413 -2.294 -11.091 1.00 84.38 93 ALA A N 1
ATOM 711 C CA . ALA A 1 93 ? 1.832 -3.455 -11.869 1.00 84.38 93 ALA A CA 1
ATOM 712 C C . ALA A 1 93 ? 1.369 -3.300 -13.323 1.00 84.38 93 ALA A C 1
ATOM 714 O O . ALA A 1 93 ? 0.334 -2.690 -13.580 1.00 84.38 93 ALA A O 1
ATOM 715 N N . ASP A 1 94 ? 2.135 -3.827 -14.276 1.00 81.31 94 ASP A N 1
ATOM 716 C CA . ASP A 1 94 ? 1.664 -3.881 -15.660 1.00 81.31 94 ASP A CA 1
ATOM 717 C C . ASP A 1 94 ? 0.582 -4.956 -15.790 1.00 81.31 94 ASP A C 1
ATOM 719 O O . ASP A 1 94 ? 0.615 -5.977 -15.101 1.00 81.31 94 ASP A O 1
ATOM 723 N N . THR A 1 95 ? -0.396 -4.718 -16.664 1.00 74.38 95 THR A N 1
ATOM 724 C CA . THR A 1 95 ? -1.381 -5.752 -17.019 1.00 74.38 95 THR A CA 1
ATOM 725 C C . THR A 1 95 ? -0.689 -6.949 -17.676 1.00 74.38 95 THR A C 1
ATOM 727 O O . THR A 1 95 ? 0.420 -6.820 -18.195 1.00 74.38 95 THR A O 1
ATOM 730 N N . ALA A 1 96 ? -1.364 -8.103 -17.722 1.00 68.88 96 ALA A N 1
ATOM 731 C CA . ALA A 1 96 ? -0.869 -9.289 -18.430 1.00 68.88 96 ALA A CA 1
ATOM 732 C C . ALA A 1 96 ? -0.507 -9.007 -19.907 1.00 68.88 96 ALA A C 1
ATOM 734 O O . ALA A 1 96 ? 0.402 -9.630 -20.446 1.00 68.88 96 ALA A O 1
ATOM 735 N N . ASP A 1 97 ? -1.149 -8.008 -20.523 1.00 72.62 97 ASP A N 1
ATOM 736 C CA . ASP A 1 97 ? -0.882 -7.547 -21.892 1.00 72.62 97 ASP A CA 1
ATOM 737 C C . ASP A 1 97 ? 0.305 -6.565 -21.997 1.00 72.62 97 ASP A C 1
ATOM 739 O O . ASP A 1 97 ? 0.517 -5.939 -23.038 1.00 72.62 97 ASP A O 1
ATOM 743 N N . GLY A 1 98 ? 1.047 -6.340 -20.909 1.00 67.31 98 GLY A N 1
ATOM 744 C CA . GLY A 1 98 ? 2.165 -5.396 -20.849 1.00 67.31 98 GLY A CA 1
ATOM 745 C C . GLY A 1 98 ? 1.752 -3.922 -20.904 1.00 67.31 98 GLY A C 1
ATOM 746 O O . GLY A 1 98 ? 2.611 -3.041 -20.973 1.00 67.31 98 GLY A O 1
ATOM 747 N N . LYS A 1 99 ? 0.447 -3.613 -20.869 1.00 72.12 99 LYS A N 1
ATOM 748 C CA . LYS A 1 99 ? -0.023 -2.225 -20.800 1.00 72.12 99 LYS A CA 1
ATOM 749 C C . LYS A 1 99 ? 0.197 -1.679 -19.399 1.00 72.12 99 LYS A C 1
ATOM 751 O O . LYS A 1 99 ? -0.174 -2.315 -18.407 1.00 72.12 99 LYS A O 1
ATOM 756 N N . ARG A 1 100 ? 0.739 -0.463 -19.354 1.00 66.06 100 ARG A N 1
ATOM 757 C CA . ARG A 1 100 ? 0.972 0.290 -18.126 1.00 66.06 100 ARG A CA 1
ATOM 758 C C . ARG A 1 100 ? -0.367 0.631 -17.476 1.00 66.06 100 ARG A C 1
ATOM 760 O O . ARG A 1 100 ? -1.156 1.375 -18.055 1.00 66.06 100 ARG A O 1
ATOM 767 N N . VAL A 1 101 ? -0.614 0.095 -16.284 1.00 69.62 101 VAL A N 1
ATOM 768 C CA . VAL A 1 101 ? -1.802 0.441 -15.496 1.00 69.62 101 VAL A CA 1
ATOM 769 C C . VAL A 1 101 ? -1.626 1.860 -14.958 1.00 69.62 101 VAL A C 1
ATOM 771 O O . VAL A 1 101 ? -0.559 2.219 -14.451 1.00 69.62 101 VAL A O 1
ATOM 774 N N . SER A 1 102 ? -2.656 2.694 -15.104 1.00 75.62 102 SER A N 1
ATOM 775 C CA . SER A 1 102 ? -2.696 4.011 -14.468 1.00 75.62 102 SER A CA 1
ATOM 776 C C . SER A 1 102 ? -2.611 3.855 -12.953 1.00 75.62 102 SER A C 1
ATOM 778 O O . SER A 1 102 ? -3.221 2.953 -12.387 1.00 75.62 102 SER A O 1
ATOM 780 N N . PHE A 1 103 ? -1.879 4.739 -12.275 1.00 86.25 103 PHE A N 1
ATOM 781 C CA . PHE A 1 103 ? -1.874 4.725 -10.813 1.00 86.25 103 PHE A CA 1
ATOM 782 C C . PHE A 1 103 ? -3.294 4.956 -10.268 1.00 86.25 103 PHE A C 1
ATOM 784 O O . PHE A 1 103 ? -3.995 5.812 -10.815 1.00 86.25 103 PHE A O 1
ATOM 791 N N . PRO A 1 104 ? -3.698 4.249 -9.197 1.00 89.81 104 PRO A N 1
ATOM 792 C CA . PRO A 1 104 ? -4.984 4.491 -8.553 1.00 89.81 104 PRO A CA 1
ATOM 793 C C . PRO A 1 104 ? -5.032 5.901 -7.950 1.00 89.81 104 PRO A C 1
ATOM 795 O O . PRO A 1 104 ? -3.994 6.529 -7.686 1.00 89.81 104 PRO A O 1
ATOM 798 N N . SER A 1 105 ? -6.242 6.403 -7.714 1.00 92.94 105 SER A N 1
ATOM 799 C CA . SER A 1 105 ? -6.436 7.596 -6.894 1.00 92.94 105 SER A CA 1
ATOM 800 C C . SER A 1 105 ? -6.181 7.277 -5.409 1.00 92.94 105 SER A C 1
ATOM 802 O O . SER A 1 105 ? -6.255 6.117 -4.994 1.00 92.94 105 SER A O 1
ATOM 804 N N . PRO A 1 106 ? -5.882 8.288 -4.572 1.00 94.19 106 PRO A N 1
ATOM 805 C CA . PRO A 1 106 ? -5.828 8.094 -3.125 1.00 94.19 106 PRO A CA 1
ATOM 806 C C . PRO A 1 106 ? -7.140 7.557 -2.542 1.00 94.19 106 PRO A C 1
ATOM 808 O O . PRO A 1 106 ? -7.093 6.785 -1.593 1.00 94.19 106 PRO A O 1
ATOM 811 N N . ASP A 1 107 ? -8.288 7.948 -3.100 1.00 94.06 107 ASP A N 1
ATOM 812 C CA . ASP A 1 107 ? -9.603 7.505 -2.629 1.00 94.06 107 ASP A CA 1
ATOM 813 C C . ASP A 1 107 ? -9.828 6.012 -2.878 1.00 94.06 107 ASP A C 1
ATOM 815 O O . ASP A 1 107 ? -10.306 5.333 -1.980 1.00 94.06 107 ASP A O 1
ATOM 819 N N . GLN A 1 108 ? -9.387 5.489 -4.029 1.00 93.31 108 GLN A N 1
ATOM 820 C CA . GLN A 1 108 ? -9.443 4.051 -4.325 1.00 93.31 108 GLN A CA 1
ATOM 821 C C . GLN A 1 108 ? -8.604 3.242 -3.329 1.00 93.31 108 GLN A C 1
ATOM 823 O O . GLN A 1 108 ? -9.084 2.279 -2.753 1.00 93.31 108 GLN A O 1
ATOM 828 N N . ILE A 1 109 ? -7.375 3.684 -3.033 1.00 94.50 109 ILE A N 1
ATOM 829 C CA . ILE A 1 109 ? -6.546 3.010 -2.016 1.00 94.50 109 ILE A CA 1
ATOM 830 C C . ILE A 1 109 ? -7.190 3.110 -0.623 1.00 94.50 109 ILE A C 1
ATOM 832 O O . ILE A 1 109 ? -7.067 2.195 0.187 1.00 94.50 109 ILE A O 1
ATOM 836 N N . ALA A 1 110 ? -7.841 4.232 -0.304 1.00 94.06 110 ALA A N 1
ATOM 837 C CA . ALA A 1 110 ? -8.526 4.396 0.974 1.00 94.06 110 ALA A CA 1
ATOM 838 C C . ALA A 1 110 ? -9.773 3.505 1.085 1.00 94.06 110 ALA A C 1
ATOM 840 O O . ALA A 1 110 ? -10.097 3.071 2.185 1.00 94.06 110 ALA A O 1
ATOM 841 N N . GLU A 1 111 ? -10.480 3.261 -0.016 1.00 93.12 111 GLU A N 1
ATOM 842 C CA . GLU A 1 111 ? -11.582 2.299 -0.100 1.00 93.12 111 GLU A CA 1
ATOM 843 C C . GLU A 1 111 ? -11.072 0.877 0.144 1.00 93.12 111 GLU A C 1
ATOM 845 O O . GLU A 1 111 ? -11.516 0.256 1.105 1.00 93.12 111 GLU A O 1
ATOM 850 N N . ASP A 1 112 ? -10.034 0.447 -0.578 1.00 93.62 112 ASP A N 1
ATOM 851 C CA . ASP A 1 112 ? -9.414 -0.873 -0.391 1.00 93.62 112 ASP A CA 1
ATOM 852 C C . ASP A 1 112 ? -8.936 -1.086 1.062 1.00 93.62 112 ASP A C 1
ATOM 854 O O . ASP A 1 112 ? -9.132 -2.148 1.648 1.00 93.62 112 ASP A O 1
ATOM 858 N N . LEU A 1 113 ? -8.337 -0.060 1.686 1.00 92.56 113 LEU A N 1
ATOM 859 C CA . LEU A 1 113 ? -7.923 -0.110 3.096 1.00 92.56 113 LEU A CA 1
ATOM 860 C C . LEU A 1 113 ? -9.115 -0.259 4.050 1.00 92.56 113 LEU A C 1
ATOM 862 O O . LEU A 1 113 ? -9.021 -0.995 5.030 1.00 92.56 113 LEU A O 1
ATOM 866 N N . ARG A 1 114 ? -10.216 0.456 3.798 1.00 93.00 114 ARG A N 1
ATOM 867 C CA . ARG A 1 114 ? -11.426 0.353 4.624 1.00 93.00 114 ARG A CA 1
ATOM 868 C C . ARG A 1 114 ? -12.057 -1.025 4.498 1.00 93.00 114 ARG A C 1
ATOM 870 O O . ARG A 1 114 ? -12.391 -1.614 5.519 1.00 93.00 114 ARG A O 1
ATOM 877 N N . GLU A 1 115 ? -12.166 -1.543 3.277 1.00 91.44 115 GLU A N 1
ATOM 878 C CA . GLU A 1 115 ? -12.670 -2.892 3.022 1.00 91.44 115 GLU A CA 1
ATOM 879 C C . GLU A 1 115 ? -11.806 -3.947 3.719 1.00 91.44 115 GLU A C 1
ATOM 881 O O . GLU A 1 115 ? -12.336 -4.796 4.434 1.00 91.44 115 GLU A O 1
ATOM 886 N N . HIS A 1 116 ? -10.479 -3.842 3.597 1.00 93.44 116 HIS A N 1
ATOM 887 C CA . HIS A 1 116 ? -9.535 -4.776 4.218 1.00 93.44 116 HIS A CA 1
ATOM 888 C C . HIS A 1 116 ? -9.661 -4.843 5.743 1.00 93.44 116 HIS A C 1
ATOM 890 O O . HIS A 1 116 ? -9.613 -5.925 6.324 1.00 93.44 116 HIS A O 1
ATOM 896 N N . TYR A 1 117 ? -9.839 -3.695 6.403 1.00 92.00 117 TYR A N 1
ATOM 897 C CA . TYR A 1 117 ? -9.981 -3.630 7.862 1.00 92.00 117 TYR A CA 1
ATOM 89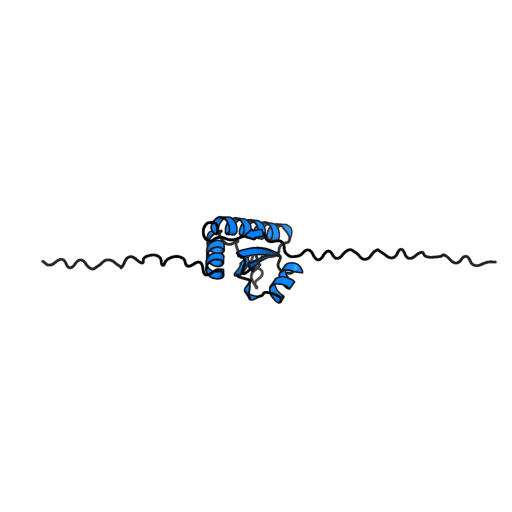8 C C . TYR A 1 117 ? -11.431 -3.719 8.356 1.00 92.00 117 TYR A C 1
ATOM 900 O O . TYR A 1 117 ? -11.662 -3.656 9.565 1.00 92.00 117 TYR A O 1
ATOM 908 N N . GLY A 1 118 ? -12.411 -3.859 7.458 1.00 89.56 118 GLY A N 1
ATOM 909 C CA . GLY A 1 118 ? -13.829 -3.855 7.819 1.00 89.56 118 GLY A CA 1
ATOM 910 C C . GLY A 1 118 ? -14.299 -2.532 8.432 1.00 89.56 118 GLY A C 1
ATOM 911 O O . GLY A 1 118 ? -15.224 -2.520 9.241 1.00 89.56 118 GLY A O 1
ATOM 912 N N . TRP A 1 119 ? -13.655 -1.415 8.086 1.00 87.56 119 TRP A N 1
ATOM 913 C CA . TRP A 1 119 ? -14.117 -0.079 8.458 1.00 87.56 119 TRP A CA 1
ATOM 914 C C . TRP A 1 119 ? -15.273 0.296 7.537 1.00 87.56 119 TRP A C 1
ATOM 916 O O . TRP A 1 119 ? -15.071 0.885 6.474 1.00 87.56 119 TRP A O 1
ATOM 926 N N . GLU A 1 120 ? -16.479 -0.130 7.911 1.00 70.62 120 GLU A N 1
ATOM 927 C CA . GLU A 1 120 ? -17.698 0.158 7.161 1.00 70.62 120 GLU A CA 1
ATOM 928 C C . GLU A 1 120 ? -17.798 1.656 6.848 1.00 70.62 120 GLU A C 1
ATOM 930 O O . GLU A 1 120 ? -17.699 2.508 7.733 1.00 70.62 120 GLU A O 1
ATOM 935 N N . GLN A 1 121 ? -18.047 1.993 5.581 1.00 57.56 121 GLN A N 1
ATOM 936 C CA . GLN A 1 121 ? -18.669 3.279 5.306 1.00 57.56 121 GLN A CA 1
ATOM 937 C C . GLN A 1 121 ? -20.134 3.151 5.732 1.00 57.56 121 GLN A C 1
ATOM 939 O O . GLN A 1 121 ? -20.781 2.195 5.297 1.00 57.56 121 GLN A O 1
ATOM 944 N N . PRO A 1 122 ? -20.685 4.067 6.551 1.00 52.97 122 PRO A N 1
ATOM 945 C CA . PRO A 1 122 ? -22.124 4.082 6.773 1.00 52.97 122 PRO A CA 1
ATOM 946 C C . PRO A 1 122 ? -22.808 4.102 5.406 1.00 52.97 122 PRO A C 1
ATOM 948 O O . PRO A 1 122 ? -22.385 4.870 4.534 1.00 52.97 122 PRO A O 1
ATOM 951 N N . GLU A 1 123 ? -23.812 3.236 5.206 1.00 52.66 123 GLU A N 1
ATOM 952 C CA . GLU A 1 123 ? -24.543 3.172 3.940 1.00 52.66 123 GLU A CA 1
ATOM 953 C C . GLU A 1 123 ? -24.876 4.602 3.498 1.00 52.66 123 GLU A C 1
ATOM 955 O O . GLU A 1 123 ? -25.459 5.361 4.287 1.00 52.66 123 GLU A O 1
ATOM 960 N N . PRO A 1 124 ? -24.504 5.020 2.273 1.00 51.06 124 PRO A N 1
ATOM 961 C CA . PRO A 1 124 ? -24.960 6.301 1.780 1.00 51.06 124 PRO A CA 1
ATOM 962 C C . PRO A 1 124 ? -26.479 6.240 1.828 1.00 51.06 124 PRO A C 1
ATOM 964 O O . PRO A 1 124 ? -27.070 5.375 1.181 1.00 51.06 124 PRO A O 1
ATOM 967 N N . ILE A 1 125 ? -27.096 7.119 2.626 1.00 55.00 125 ILE A N 1
ATOM 968 C CA . ILE A 1 125 ? -28.548 7.258 2.698 1.00 55.00 125 ILE A CA 1
ATOM 969 C C . ILE A 1 125 ? -29.015 7.441 1.257 1.00 55.00 125 ILE A C 1
ATOM 971 O O . ILE A 1 125 ? -28.894 8.523 0.676 1.00 55.00 125 ILE A O 1
ATOM 975 N N . ARG A 1 126 ? -29.511 6.360 0.648 1.00 51.88 126 ARG A N 1
ATOM 976 C CA . ARG A 1 126 ? -30.225 6.425 -0.614 1.00 51.88 126 ARG A CA 1
ATOM 977 C C . ARG A 1 126 ? -31.528 7.106 -0.255 1.00 51.88 126 ARG A C 1
ATOM 979 O O . ARG A 1 126 ? -32.467 6.455 0.191 1.00 51.88 126 ARG A O 1
ATOM 986 N N . TRP A 1 127 ? -31.545 8.433 -0.364 1.00 44.34 127 TRP A N 1
ATOM 987 C CA . TRP A 1 127 ? -32.782 9.194 -0.297 1.00 44.34 127 TRP A CA 1
ATOM 988 C C . TRP A 1 127 ? -33.779 8.505 -1.229 1.00 44.34 127 TRP A C 1
ATOM 990 O O . TRP A 1 127 ? -33.438 8.277 -2.396 1.00 44.34 127 TRP A O 1
ATOM 1000 N N . PRO A 1 128 ? -34.956 8.091 -0.735 1.00 49.66 128 PRO A N 1
ATOM 1001 C CA . PRO A 1 128 ? -35.912 7.426 -1.590 1.00 49.66 128 PRO A CA 1
ATOM 1002 C C . PRO A 1 128 ? -36.270 8.364 -2.743 1.00 49.66 128 PRO A C 1
ATOM 1004 O O . PRO A 1 128 ? -36.476 9.566 -2.555 1.00 49.66 128 PRO A O 1
ATOM 1007 N N . MET A 1 129 ? -36.285 7.771 -3.940 1.00 50.56 129 MET A N 1
ATOM 1008 C CA . MET A 1 129 ? -36.835 8.320 -5.175 1.00 50.56 129 MET A CA 1
ATOM 1009 C C . MET A 1 129 ? -38.083 9.152 -4.880 1.00 50.56 129 MET A C 1
ATOM 1011 O O . MET A 1 129 ? -38.899 8.745 -4.055 1.00 50.56 129 MET A O 1
ATOM 1015 N N . GLN A 1 130 ? -38.204 10.292 -5.568 1.00 52.41 130 GLN A N 1
ATOM 1016 C CA . GLN A 1 130 ? -39.376 11.170 -5.585 1.00 52.41 130 GLN A CA 1
ATOM 1017 C C . GLN A 1 130 ? -40.664 10.397 -5.270 1.00 52.41 130 GLN A C 1
ATOM 1019 O O . GLN A 1 130 ? -41.133 9.604 -6.083 1.00 52.41 130 GLN A O 1
ATOM 1024 N N . LEU A 1 131 ? -41.213 10.618 -4.074 1.00 52.09 131 LEU A N 1
ATOM 1025 C CA . LEU A 1 131 ? -42.575 10.213 -3.759 1.00 52.09 131 LEU A CA 1
ATOM 1026 C C . LEU A 1 131 ? -43.487 10.973 -4.722 1.00 52.09 131 LEU A C 1
ATOM 1028 O O . LEU A 1 131 ? -43.552 12.202 -4.676 1.00 52.09 131 LEU A O 1
ATOM 1032 N N . GLU A 1 132 ? -44.117 10.220 -5.623 1.00 54.66 132 GLU A N 1
ATOM 1033 C CA . GLU A 1 132 ? -45.201 10.651 -6.502 1.00 54.66 132 GLU A CA 1
ATOM 1034 C C . GLU A 1 132 ? -46.138 11.589 -5.733 1.00 54.66 132 GLU A C 1
ATOM 1036 O O . GLU A 1 132 ? -46.790 11.202 -4.757 1.00 54.66 132 GLU A O 1
ATOM 1041 N N . LEU A 1 133 ? -46.166 12.854 -6.154 1.00 45.94 133 LEU A N 1
ATOM 1042 C CA . LEU A 1 133 ? -47.094 13.836 -5.631 1.00 45.94 133 LEU A CA 1
ATOM 1043 C C . LEU A 1 133 ? -48.478 13.447 -6.162 1.00 45.94 133 LEU A C 1
ATOM 1045 O O . LEU A 1 133 ? -48.835 13.797 -7.285 1.00 45.94 133 LEU A O 1
ATOM 1049 N N . PHE A 1 134 ? -49.261 12.711 -5.371 1.00 54.22 134 PHE A N 1
ATOM 1050 C CA . PHE A 1 134 ? -50.700 12.619 -5.597 1.00 54.22 134 PHE A CA 1
ATOM 1051 C C . PHE A 1 134 ? -51.285 14.028 -5.448 1.00 54.22 134 PHE A C 1
ATOM 1053 O O . PHE A 1 134 ? -51.641 14.464 -4.354 1.00 54.22 134 PHE A O 1
ATOM 1060 N N . ALA A 1 135 ? -51.361 14.761 -6.556 1.00 47.47 135 ALA A N 1
ATOM 1061 C CA . ALA A 1 135 ? -52.236 15.910 -6.664 1.00 47.47 135 ALA A CA 1
ATOM 1062 C C . ALA A 1 135 ? -53.662 15.365 -6.783 1.00 47.47 135 ALA A C 1
ATOM 1064 O O . ALA A 1 135 ? -54.101 14.944 -7.850 1.00 47.47 135 ALA A O 1
ATOM 1065 N N . ALA A 1 136 ? -54.363 15.329 -5.653 1.00 51.06 136 ALA A N 1
ATOM 1066 C CA . ALA A 1 136 ? -55.811 15.299 -5.664 1.00 51.06 136 ALA A CA 1
ATOM 1067 C C . ALA A 1 136 ? -56.311 16.605 -6.303 1.00 51.06 136 ALA A C 1
ATOM 1069 O O . ALA A 1 136 ? -56.055 17.686 -5.767 1.00 51.06 136 ALA A O 1
ATOM 1070 N N . ALA A 1 137 ? -57.003 16.491 -7.435 1.00 48.75 137 ALA A N 1
ATOM 1071 C CA . ALA A 1 137 ? -57.950 17.475 -7.949 1.00 48.75 137 ALA A CA 1
ATOM 1072 C C . ALA A 1 137 ? -58.999 16.753 -8.801 1.00 48.75 137 ALA A C 1
ATOM 1074 O O . ALA A 1 137 ? -58.588 16.002 -9.714 1.00 48.75 137 ALA A O 1
#

Foldseek 3Di:
DDDDDPDPPPPPDDPDPPPPPAFDFQDADDLVCLLVVLVSLLVVQVVLCVVPVAKWFWFADPRRGITTGGDPDPNRVVCCVVPVLRTQDIFQHADPVRHGDDGDDSVVSSVSSCVSNVVDDDPPPPPDDDDPPPPDD

Secondary structure (DSSP, 8-state):
-PPP-----------------PPPP-EE--TTTHHHHHHHHHHHHHHHHHHHS--EEEEE-TT-EEEEEETT-HHHHHHHHH-GGGEEEEESPBPTTS-BPPPPPHHHHHHHHHHHHT-PPP---------------

pLDDT: mean 79.16, std 18.56, range [44.34, 96.94]

Organism: Stenotrophomonas maltophilia (NCBI:txid40324)

Sequence (137 aa):
MRKKTDNQTTRQAAPHRQFRRSAVGLAVASEADVLVVARKVLSRVRDIRNAQGEGSYVFGDPACSVFALRIGSAAGEGMLREHPDWLFGLYGADTADGKRVSFPSPDQIAEDLREHYGWEQPEPIRWPMQLELFAAA